Protein AF-A0A081ASE9-F1 (afdb_monomer_lite)

pLDDT: mean 80.37, std 9.43, range [52.44, 92.06]

Foldseek 3Di:
DPPDDPVVCVPPVNVVVPPDDDDDPVNVVVVVVVVQVVVVVVVPVVDPDDWDWDWDDDDPDIDIDTHDDDPVPD

Radius of gyration: 17.54 Å; chains: 1; bounding box: 34×22×46 Å

Organism: NCBI:txid1317066

Structure (mmCIF, N/CA/C/O backbone):
data_AF-A0A081ASE9-F1
#
_entry.id   AF-A0A081ASE9-F1
#
loop_
_atom_site.group_PDB
_atom_site.id
_atom_site.type_symbol
_atom_site.label_atom_id
_atom_site.label_alt_id
_atom_site.label_comp_id
_atom_site.label_asym_id
_atom_site.label_entity_id
_atom_site.label_seq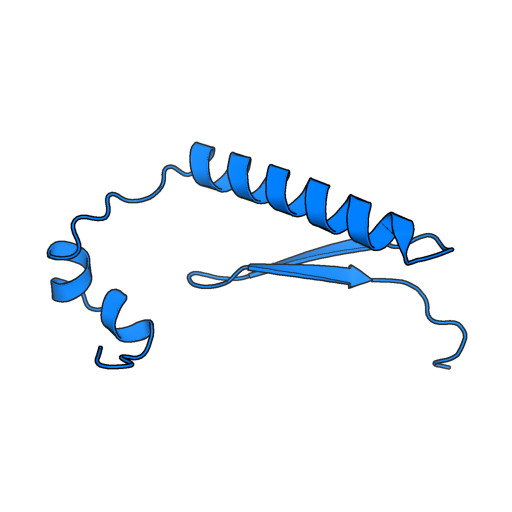_id
_atom_site.pdbx_PDB_ins_code
_atom_site.Cartn_x
_atom_site.Cartn_y
_atom_site.Cartn_z
_atom_site.occupancy
_atom_site.B_iso_or_equiv
_atom_site.auth_seq_id
_atom_site.auth_comp_id
_atom_site.auth_asym_id
_atom_site.auth_atom_id
_atom_site.pdbx_PDB_model_num
ATOM 1 N N . MET A 1 1 ? -11.983 2.118 -29.076 1.00 52.44 1 MET A N 1
ATOM 2 C CA . MET A 1 1 ? -10.856 1.454 -28.387 1.00 52.44 1 MET A CA 1
ATOM 3 C C . MET A 1 1 ? -11.278 0.033 -28.095 1.00 52.44 1 MET A C 1
ATOM 5 O O . MET A 1 1 ? -12.267 -0.143 -27.390 1.00 52.44 1 MET A O 1
ATOM 9 N N . ASP A 1 2 ? -10.578 -0.953 -28.649 1.00 68.44 2 ASP A N 1
ATOM 10 C CA . ASP A 1 2 ? -10.818 -2.354 -28.307 1.00 68.44 2 ASP A CA 1
ATOM 11 C C . ASP A 1 2 ? -10.506 -2.580 -26.826 1.00 68.44 2 ASP A C 1
ATOM 13 O O . ASP A 1 2 ? -9.416 -2.256 -26.349 1.00 68.44 2 ASP A O 1
ATOM 17 N N . ARG A 1 3 ? -11.482 -3.106 -26.078 1.00 72.25 3 ARG A N 1
ATOM 18 C CA . ARG A 1 3 ? -11.333 -3.455 -24.657 1.00 72.25 3 ARG A CA 1
ATOM 19 C C . ARG A 1 3 ? -10.557 -4.764 -24.536 1.00 72.25 3 ARG A C 1
ATOM 21 O O . ARG A 1 3 ? -11.118 -5.801 -24.193 1.00 72.25 3 ARG A O 1
ATOM 28 N N . MET A 1 4 ? -9.274 -4.727 -24.882 1.00 79.56 4 MET A N 1
ATOM 29 C CA . MET A 1 4 ? -8.410 -5.892 -24.749 1.00 79.56 4 MET A CA 1
ATOM 30 C C . MET A 1 4 ? -8.137 -6.197 -23.270 1.00 79.56 4 MET A C 1
ATOM 32 O O . MET A 1 4 ? -7.979 -5.272 -22.469 1.00 79.56 4 MET A O 1
ATOM 36 N N . PRO A 1 5 ? -8.079 -7.485 -22.889 1.00 79.06 5 PRO A N 1
ATOM 37 C CA . PRO A 1 5 ? -7.736 -7.873 -21.528 1.00 79.06 5 PRO A CA 1
ATOM 38 C C . PRO A 1 5 ? -6.310 -7.420 -21.187 1.00 79.06 5 PRO A C 1
ATOM 40 O O . PRO A 1 5 ? -5.444 -7.382 -22.057 1.00 79.06 5 PRO A O 1
ATOM 43 N N . VAL A 1 6 ? -6.039 -7.129 -19.911 1.00 66.62 6 VAL A N 1
ATOM 44 C CA . VAL A 1 6 ? -4.712 -6.676 -19.432 1.00 66.62 6 VAL A CA 1
ATOM 45 C C . VAL A 1 6 ? -3.596 -7.672 -19.780 1.00 66.62 6 VAL A C 1
ATOM 47 O O . VAL A 1 6 ? -2.483 -7.260 -20.102 1.00 66.62 6 VAL A O 1
ATOM 50 N N . SER A 1 7 ? -3.921 -8.967 -19.844 1.00 76.44 7 SER A N 1
ATOM 51 C CA . SER A 1 7 ? -3.012 -10.033 -20.291 1.00 76.44 7 SER A CA 1
ATOM 52 C C . SER A 1 7 ? -2.482 -9.841 -21.718 1.00 76.44 7 SER A C 1
ATOM 54 O O . SER A 1 7 ? -1.467 -10.424 -22.099 1.00 76.44 7 SER A O 1
ATOM 56 N N . PHE A 1 8 ? -3.124 -8.996 -22.525 1.00 79.94 8 PHE A N 1
ATOM 57 C CA . PHE A 1 8 ? -2.606 -8.590 -23.825 1.00 79.94 8 PHE A CA 1
ATOM 58 C C . PHE A 1 8 ? -1.274 -7.839 -23.696 1.00 79.94 8 PHE A C 1
ATOM 60 O O . PHE A 1 8 ? -0.342 -8.133 -24.444 1.00 79.94 8 PHE A O 1
ATOM 67 N N . CYS A 1 9 ? -1.154 -6.937 -22.716 1.00 70.25 9 CYS A N 1
ATOM 68 C CA . CYS A 1 9 ? 0.064 -6.165 -22.447 1.00 70.25 9 CYS A CA 1
ATOM 69 C C . CYS A 1 9 ? 1.225 -7.036 -21.942 1.00 70.25 9 CYS A C 1
ATOM 71 O O . CYS A 1 9 ? 2.387 -6.651 -22.059 1.00 70.25 9 CYS A O 1
ATOM 73 N N . GLU A 1 10 ? 0.925 -8.221 -21.406 1.00 73.06 10 GLU A N 1
ATOM 74 C CA . GLU A 1 10 ? 1.927 -9.181 -20.932 1.00 73.06 10 GLU A CA 1
ATOM 75 C C . GLU A 1 10 ? 2.593 -9.969 -22.066 1.00 73.06 10 GLU A C 1
ATOM 77 O O . GLU A 1 10 ? 3.677 -10.529 -21.873 1.00 73.06 10 GLU A O 1
ATOM 82 N N . ARG A 1 11 ? 1.983 -10.014 -23.260 1.00 83.69 11 ARG A N 1
ATOM 83 C CA . ARG A 1 11 ? 2.542 -10.736 -24.411 1.00 83.69 11 ARG A CA 1
ATOM 84 C C . ARG A 1 11 ? 3.919 -10.160 -24.764 1.00 83.69 11 ARG A C 1
ATOM 86 O O . ARG A 1 11 ? 4.022 -8.944 -24.918 1.00 83.69 11 ARG A O 1
ATOM 93 N N . PRO A 1 12 ? 4.960 -10.984 -24.994 1.00 78.88 12 PRO A N 1
ATOM 94 C CA . PRO A 1 12 ? 6.327 -10.496 -25.203 1.00 78.88 12 PRO A CA 1
ATOM 95 C C . PRO A 1 12 ? 6.457 -9.436 -26.302 1.00 78.88 12 PRO A C 1
ATOM 97 O O . PRO A 1 12 ? 7.150 -8.441 -26.119 1.00 78.88 12 PRO A O 1
ATOM 100 N N . LEU A 1 13 ? 5.750 -9.617 -27.423 1.00 80.75 13 LEU A N 1
ATOM 101 C CA . LEU A 1 13 ? 5.745 -8.659 -28.533 1.00 80.75 13 LEU A CA 1
ATOM 102 C C . LEU A 1 13 ? 5.022 -7.358 -28.175 1.00 80.75 13 LEU A C 1
ATOM 104 O O . LEU A 1 13 ? 5.491 -6.284 -28.532 1.00 80.75 13 LEU A O 1
ATOM 108 N N . VAL A 1 14 ? 3.911 -7.439 -27.441 1.00 79.69 14 VAL A N 1
ATOM 109 C CA . VAL A 1 14 ? 3.169 -6.254 -26.996 1.00 79.69 14 VAL A CA 1
ATOM 110 C C . VAL A 1 14 ? 3.985 -5.494 -25.964 1.00 79.69 14 VAL A C 1
ATOM 112 O O . VAL A 1 14 ? 4.122 -4.290 -26.100 1.00 79.69 14 VAL A O 1
ATOM 115 N N . ARG A 1 15 ? 4.618 -6.178 -25.006 1.00 73.25 15 ARG A N 1
ATOM 116 C CA . ARG A 1 15 ? 5.501 -5.550 -24.016 1.00 73.25 15 ARG A CA 1
ATOM 117 C C . ARG A 1 15 ? 6.735 -4.909 -24.650 1.00 73.25 15 ARG A C 1
ATOM 119 O O . ARG A 1 15 ? 7.156 -3.854 -24.208 1.00 73.25 15 ARG A O 1
ATOM 126 N N . LYS A 1 16 ? 7.307 -5.537 -25.682 1.00 72.44 16 LYS A N 1
ATOM 127 C CA . LYS A 1 16 ? 8.456 -5.001 -26.430 1.00 72.44 16 LYS A CA 1
ATOM 128 C C . LYS A 1 16 ? 8.084 -3.774 -27.275 1.00 72.44 16 LYS A C 1
ATOM 130 O O . LYS A 1 16 ? 8.927 -2.911 -27.486 1.00 72.44 16 LYS A O 1
ATOM 135 N N . ASN A 1 17 ? 6.843 -3.711 -27.760 1.00 71.75 17 ASN A N 1
ATOM 136 C CA . ASN A 1 17 ? 6.353 -2.633 -28.625 1.00 71.75 17 ASN A CA 1
ATOM 137 C C . ASN A 1 17 ? 5.608 -1.529 -27.858 1.00 71.75 17 ASN A C 1
ATOM 139 O O . ASN A 1 17 ? 5.509 -0.398 -28.334 1.00 71.75 17 ASN A O 1
ATOM 143 N N . ALA A 1 18 ? 5.096 -1.837 -26.668 1.00 68.56 18 ALA A N 1
ATOM 144 C CA . ALA A 1 18 ? 4.689 -0.857 -25.685 1.00 68.56 18 ALA A CA 1
ATOM 145 C C . ALA A 1 18 ? 5.971 -0.158 -25.238 1.00 68.56 18 ALA A C 1
ATOM 147 O O . ALA A 1 18 ? 6.818 -0.761 -24.591 1.00 68.56 18 ALA A O 1
ATOM 148 N N . LYS A 1 19 ? 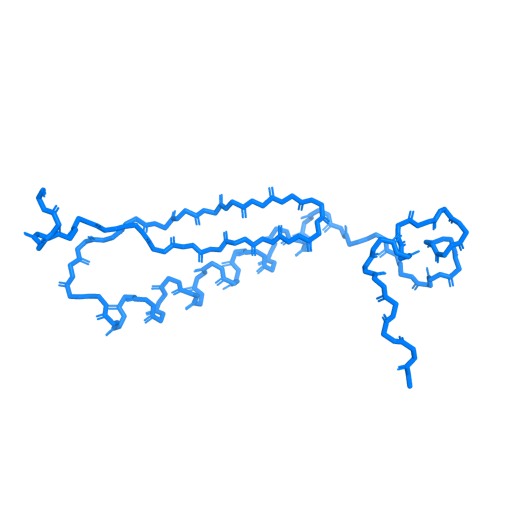6.136 1.110 -25.618 1.00 60.38 19 LYS A N 1
ATOM 149 C CA . LYS A 1 19 ? 7.277 1.967 -25.248 1.00 60.38 19 LYS A CA 1
ATOM 150 C C . LYS A 1 19 ? 7.269 2.324 -23.751 1.00 60.38 19 LYS A C 1
ATOM 152 O O . LYS A 1 19 ? 7.449 3.479 -23.380 1.00 60.38 19 LYS A O 1
ATOM 157 N N . MET A 1 20 ? 6.955 1.361 -22.895 1.00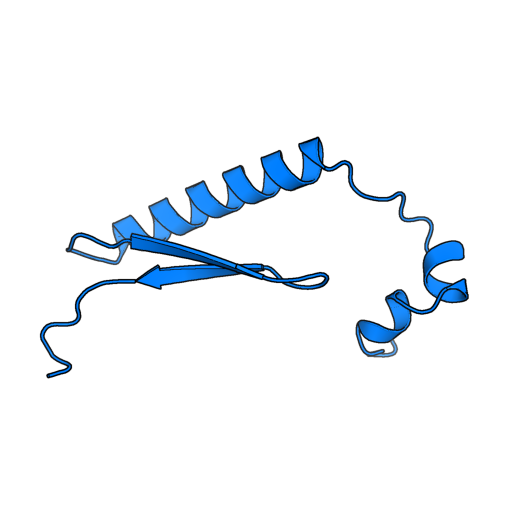 63.38 20 MET A N 1
ATOM 158 C CA . MET A 1 20 ? 6.887 1.512 -21.456 1.00 63.38 20 MET A CA 1
ATOM 159 C C . MET A 1 20 ? 8.140 0.882 -20.872 1.00 63.38 20 MET A C 1
ATOM 161 O O . MET A 1 20 ? 8.229 -0.337 -20.733 1.00 63.38 20 MET A O 1
ATOM 165 N N . GLU A 1 21 ? 9.107 1.731 -20.543 1.00 63.06 21 GLU A N 1
ATOM 166 C CA . GLU A 1 21 ? 10.239 1.322 -19.723 1.00 63.06 21 GLU A CA 1
ATOM 167 C C . GLU A 1 21 ? 9.732 0.708 -18.407 1.00 63.06 21 GLU A C 1
ATOM 169 O O . GLU A 1 21 ? 8.722 1.175 -17.856 1.00 63.06 21 GLU A O 1
ATOM 174 N N . PRO A 1 22 ? 10.395 -0.336 -17.881 1.00 68.31 22 PRO A N 1
ATOM 175 C CA . PRO A 1 22 ? 10.061 -0.873 -16.573 1.00 68.31 22 PRO A CA 1
ATOM 176 C C . PRO A 1 22 ? 10.107 0.245 -15.530 1.00 68.31 22 PRO A C 1
ATOM 178 O O . PRO A 1 22 ? 11.089 0.984 -15.436 1.00 68.31 22 PRO A O 1
ATOM 181 N N . ILE A 1 23 ? 9.056 0.366 -14.718 1.00 72.56 23 ILE A N 1
ATOM 182 C CA . ILE A 1 23 ? 9.094 1.272 -13.572 1.00 72.56 23 ILE A CA 1
ATOM 183 C C . ILE A 1 23 ? 10.229 0.832 -12.643 1.00 72.56 23 ILE A C 1
ATOM 185 O O . ILE A 1 23 ? 10.363 -0.352 -12.325 1.00 72.56 23 ILE A O 1
ATOM 189 N N . SER A 1 24 ? 11.062 1.778 -12.208 1.00 82.12 24 SER A N 1
ATOM 190 C CA . SER A 1 24 ? 12.116 1.448 -11.253 1.00 82.12 24 SER A CA 1
ATOM 191 C C . SER A 1 24 ? 11.490 0.975 -9.937 1.00 82.12 24 SER A C 1
ATOM 193 O O . SER A 1 24 ? 10.453 1.494 -9.511 1.00 82.12 24 SER A O 1
ATOM 195 N N . ALA A 1 25 ? 12.131 0.018 -9.263 1.00 83.44 25 ALA A N 1
ATOM 196 C CA . ALA A 1 25 ? 11.657 -0.472 -7.969 1.00 83.44 25 ALA A CA 1
ATOM 197 C C . ALA A 1 25 ? 11.524 0.667 -6.939 1.00 83.44 25 ALA A C 1
ATOM 199 O O . ALA A 1 25 ? 10.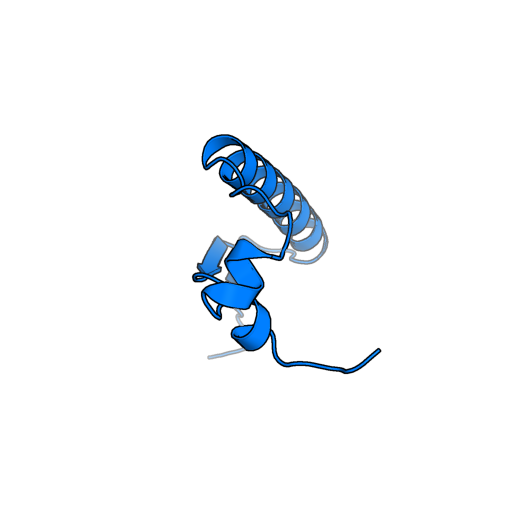544 0.717 -6.201 1.00 83.44 25 ALA A O 1
ATOM 200 N N . ALA A 1 26 ? 12.454 1.629 -6.952 1.00 85.44 26 ALA A N 1
ATOM 201 C CA . ALA A 1 26 ? 12.421 2.803 -6.081 1.00 85.44 26 ALA A CA 1
ATOM 202 C C . ALA A 1 26 ? 11.213 3.709 -6.372 1.00 85.44 26 ALA A C 1
ATOM 204 O O . ALA A 1 26 ? 10.525 4.163 -5.456 1.00 85.44 26 ALA A O 1
ATOM 205 N N . THR A 1 27 ? 10.918 3.947 -7.653 1.00 83.69 27 THR A N 1
ATOM 206 C CA . THR A 1 27 ? 9.745 4.721 -8.074 1.00 83.69 27 THR A CA 1
ATOM 207 C C . THR A 1 27 ? 8.458 4.005 -7.673 1.00 83.69 27 THR A C 1
ATOM 209 O O . THR A 1 27 ? 7.574 4.630 -7.089 1.00 83.69 27 THR A O 1
ATOM 212 N N . LEU A 1 28 ? 8.368 2.695 -7.916 1.00 84.62 28 LEU A N 1
ATOM 213 C CA . LEU A 1 28 ? 7.219 1.883 -7.517 1.00 84.62 28 LEU A CA 1
ATOM 214 C C . LEU A 1 28 ? 6.995 1.942 -6.000 1.00 84.62 28 LEU A C 1
ATOM 216 O O . LEU A 1 28 ? 5.886 2.230 -5.557 1.00 84.62 28 LEU A O 1
ATOM 220 N N . GLN A 1 29 ? 8.049 1.754 -5.205 1.00 86.75 29 GLN A N 1
ATOM 221 C CA . GLN A 1 29 ? 7.978 1.817 -3.745 1.00 86.75 29 GLN A CA 1
ATOM 222 C C . GLN A 1 29 ? 7.515 3.193 -3.247 1.00 86.75 29 GLN A C 1
ATOM 224 O O . GLN A 1 29 ? 6.653 3.267 -2.369 1.00 86.75 29 GLN A O 1
ATOM 229 N N . LYS A 1 30 ? 8.027 4.284 -3.837 1.00 90.44 30 LYS A N 1
ATOM 230 C CA . LYS A 1 30 ? 7.592 5.651 -3.515 1.00 90.44 30 LYS A CA 1
ATOM 231 C C . LYS A 1 30 ? 6.091 5.826 -3.743 1.00 90.44 30 LYS A C 1
ATOM 233 O O . LYS A 1 30 ? 5.397 6.325 -2.860 1.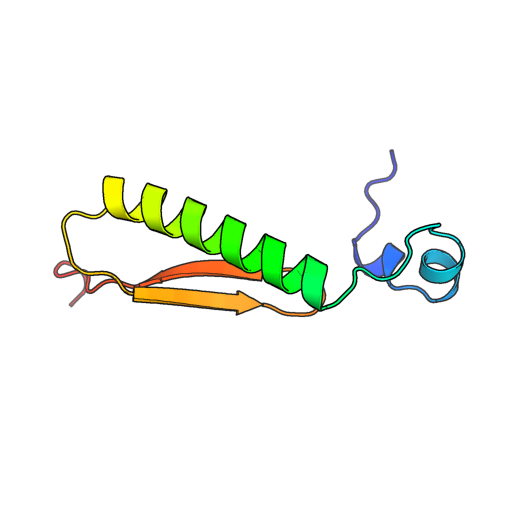00 90.44 30 LYS A O 1
ATOM 238 N N . TYR A 1 31 ? 5.582 5.411 -4.902 1.00 88.56 31 TYR A N 1
ATOM 239 C CA . TYR A 1 31 ? 4.159 5.561 -5.210 1.00 88.56 31 TYR A CA 1
ATOM 240 C C . TYR A 1 31 ? 3.271 4.646 -4.363 1.00 88.56 31 TYR A C 1
ATOM 242 O O . TYR A 1 31 ? 2.214 5.094 -3.926 1.00 88.56 31 TYR A O 1
ATOM 250 N N . ILE A 1 32 ? 3.711 3.420 -4.054 1.00 88.62 32 ILE A N 1
ATOM 251 C CA . ILE A 1 32 ? 3.005 2.536 -3.114 1.00 88.62 32 ILE A CA 1
ATOM 252 C C . ILE A 1 32 ? 2.898 3.197 -1.738 1.00 88.62 32 ILE A C 1
ATOM 254 O O . ILE A 1 32 ? 1.826 3.189 -1.142 1.00 88.62 32 ILE A O 1
ATOM 258 N N . HIS A 1 33 ? 3.975 3.811 -1.244 1.00 90.19 33 HIS A N 1
ATOM 259 C CA . HIS A 1 33 ? 3.966 4.490 0.050 1.00 90.19 33 HIS A CA 1
ATOM 260 C C . HIS A 1 33 ? 3.032 5.712 0.077 1.00 90.19 33 HIS A C 1
ATOM 262 O O . HIS A 1 33 ? 2.296 5.910 1.046 1.00 90.19 33 HIS A O 1
ATOM 268 N N . ILE A 1 34 ? 3.021 6.510 -0.996 1.00 92.06 34 ILE A N 1
ATOM 269 C CA . ILE A 1 34 ? 2.098 7.647 -1.133 1.00 92.06 34 ILE A CA 1
ATOM 270 C C . ILE A 1 34 ? 0.647 7.153 -1.145 1.00 92.06 34 ILE A C 1
ATOM 272 O O . ILE A 1 34 ? -0.181 7.672 -0.398 1.00 92.06 34 ILE A O 1
ATOM 276 N N . LEU A 1 35 ? 0.352 6.125 -1.947 1.00 90.12 35 LEU A N 1
ATOM 277 C CA . LEU A 1 35 ? -0.985 5.542 -2.045 1.00 90.12 35 LEU A CA 1
ATOM 278 C C . LEU A 1 35 ? -1.442 4.969 -0.698 1.00 90.12 35 LEU A C 1
ATOM 280 O O . LEU A 1 35 ? -2.559 5.232 -0.266 1.00 90.12 35 LEU A O 1
ATOM 284 N N . TYR A 1 36 ? -0.558 4.240 -0.014 1.00 90.25 36 TYR A N 1
ATOM 285 C CA . TYR A 1 36 ? -0.799 3.722 1.330 1.00 90.25 36 TYR A CA 1
ATOM 286 C C . TYR A 1 36 ? -1.170 4.834 2.311 1.00 90.25 36 TYR A C 1
ATOM 288 O O . TYR A 1 36 ? -2.161 4.711 3.024 1.00 90.25 36 TYR A O 1
ATOM 296 N N . THR A 1 37 ? -0.400 5.923 2.327 1.00 91.50 37 THR A N 1
ATOM 297 C CA . THR A 1 37 ? -0.624 7.046 3.248 1.00 91.50 37 THR A CA 1
ATOM 298 C C . THR A 1 37 ? -1.974 7.702 2.983 1.00 91.50 37 THR A C 1
ATOM 300 O O . THR A 1 37 ? -2.767 7.862 3.904 1.00 91.50 37 THR A O 1
ATOM 303 N N . TYR A 1 38 ? -2.273 7.984 1.712 1.00 91.44 38 TYR A N 1
ATOM 304 C CA . TYR A 1 38 ? -3.549 8.564 1.301 1.00 91.44 38 TYR A CA 1
ATOM 305 C C . TYR A 1 38 ? -4.747 7.695 1.710 1.00 91.44 38 TYR A C 1
ATOM 307 O O . TYR A 1 38 ? -5.692 8.186 2.323 1.00 91.44 38 TYR A O 1
ATOM 315 N N . VAL A 1 39 ? -4.692 6.393 1.410 1.00 89.56 39 VAL A N 1
ATOM 316 C CA . VAL A 1 39 ? -5.778 5.453 1.724 1.00 89.56 39 VAL A CA 1
ATOM 317 C C . VAL A 1 39 ? -5.943 5.286 3.233 1.00 89.56 39 VAL A C 1
ATOM 319 O O . VAL A 1 39 ? -7.066 5.309 3.726 1.00 89.56 39 VAL A O 1
ATOM 322 N N . ARG A 1 40 ? -4.842 5.161 3.985 1.00 89.94 40 ARG A N 1
ATOM 323 C CA . ARG A 1 40 ? -4.880 5.082 5.451 1.00 89.94 40 ARG A CA 1
ATOM 324 C C . ARG A 1 40 ? -5.567 6.306 6.053 1.00 89.94 40 ARG A C 1
ATOM 326 O O . ARG A 1 40 ? -6.386 6.139 6.950 1.00 89.94 40 ARG A O 1
ATOM 333 N N . ASP A 1 41 ? -5.232 7.503 5.584 1.00 91.50 41 ASP A N 1
ATOM 334 C CA . ASP A 1 41 ? -5.768 8.742 6.147 1.00 91.50 41 ASP A CA 1
ATOM 335 C C . ASP A 1 41 ? -7.266 8.899 5.823 1.00 91.50 41 ASP A C 1
ATOM 337 O O . ASP A 1 41 ? -8.048 9.218 6.716 1.00 91.50 41 ASP A O 1
ATOM 341 N N . ASP A 1 42 ? -7.700 8.570 4.600 1.00 91.31 42 ASP A N 1
ATOM 342 C CA . ASP A 1 42 ? -9.130 8.543 4.235 1.00 91.31 42 ASP A CA 1
ATOM 343 C C . ASP A 1 42 ? -9.925 7.514 5.060 1.00 91.31 42 ASP A C 1
ATOM 345 O O . ASP A 1 42 ? -11.037 7.781 5.519 1.00 91.31 42 ASP A O 1
ATOM 349 N N . ILE A 1 43 ? -9.337 6.343 5.304 1.00 88.88 43 ILE A N 1
ATOM 350 C CA . ILE A 1 43 ? -9.922 5.300 6.150 1.00 88.88 43 ILE A CA 1
ATOM 351 C C . ILE A 1 43 ? -10.004 5.761 7.609 1.00 88.88 43 ILE A C 1
ATOM 353 O O . ILE A 1 43 ? -11.032 5.549 8.252 1.00 88.88 43 ILE A O 1
ATOM 357 N N . ALA A 1 44 ? -8.966 6.421 8.128 1.00 88.56 44 ALA A N 1
ATOM 358 C CA . ALA A 1 44 ? -8.937 6.938 9.497 1.00 88.56 44 ALA A CA 1
ATOM 359 C C . ALA A 1 44 ? -10.017 7.997 9.755 1.00 88.56 44 ALA A C 1
ATOM 361 O O . ALA A 1 44 ? -10.506 8.108 10.875 1.00 88.56 44 ALA A O 1
ATOM 362 N N . LEU A 1 45 ? -10.418 8.750 8.727 1.00 90.06 45 LEU A N 1
ATOM 363 C CA . LEU A 1 45 ? -11.533 9.696 8.825 1.00 90.06 45 LEU A CA 1
ATOM 364 C C . LEU A 1 45 ? -12.901 9.001 8.915 1.00 90.06 45 LEU A C 1
ATOM 366 O O . LEU A 1 45 ? -13.858 9.600 9.404 1.00 90.06 45 LEU A O 1
ATOM 370 N N . LYS A 1 46 ? -13.012 7.757 8.435 1.00 88.50 46 LYS A N 1
ATOM 371 C CA . LYS A 1 46 ? -14.275 7.004 8.351 1.00 88.50 46 LYS A CA 1
ATOM 372 C C . LYS A 1 46 ? -14.440 5.988 9.479 1.00 88.50 46 LYS A C 1
ATOM 374 O O . LYS A 1 46 ? -15.556 5.772 9.945 1.00 88.50 46 LYS A O 1
ATOM 379 N N . LEU A 1 47 ? -13.354 5.351 9.911 1.00 83.50 47 LEU A N 1
ATOM 380 C CA . LEU A 1 47 ? -13.366 4.365 10.989 1.00 83.50 47 LEU A CA 1
ATOM 381 C C . LEU A 1 47 ? -13.135 5.047 12.339 1.00 83.50 47 LEU A C 1
ATOM 383 O O . LEU A 1 47 ? -12.098 5.655 12.573 1.00 83.50 47 LEU A O 1
ATOM 387 N N . SER A 1 48 ? -14.075 4.880 13.270 1.00 68.00 48 SER A N 1
ATOM 388 C CA . SER A 1 48 ? -13.993 5.445 14.626 1.00 68.00 48 SER A CA 1
ATOM 389 C C . SER A 1 48 ? -13.093 4.650 15.591 1.00 68.00 48 SER A C 1
ATOM 391 O O . SER A 1 48 ? -12.942 5.037 16.750 1.00 68.00 48 SER A O 1
ATOM 393 N N . LYS A 1 49 ? -12.503 3.530 15.145 1.00 75.19 49 LYS A N 1
ATOM 394 C CA . LYS A 1 49 ? -11.734 2.568 15.961 1.00 75.19 49 LYS A CA 1
ATOM 395 C C . LYS A 1 49 ? -10.327 2.315 15.410 1.00 75.19 49 LYS A C 1
ATOM 397 O O . LYS A 1 49 ? -10.004 2.692 14.289 1.00 75.19 49 LYS A O 1
ATOM 402 N N . LYS A 1 50 ? -9.496 1.616 16.199 1.00 84.12 50 LYS A N 1
ATOM 403 C CA . LYS A 1 50 ? -8.209 1.063 15.746 1.00 84.12 50 LYS A CA 1
ATOM 404 C C . LYS A 1 50 ? -8.439 0.117 14.565 1.00 84.12 50 LYS A C 1
ATOM 406 O O . LYS A 1 50 ? -9.260 -0.790 14.658 1.00 84.12 50 LYS A O 1
ATOM 411 N N . PHE A 1 51 ? -7.679 0.316 13.497 1.00 89.25 51 PHE A N 1
ATOM 412 C CA . PHE A 1 51 ? -7.664 -0.544 12.322 1.00 89.25 51 PHE A CA 1
ATOM 413 C C . PHE A 1 51 ? -6.215 -0.832 11.919 1.00 89.25 51 PHE A C 1
ATOM 415 O O . PHE A 1 51 ? -5.317 -0.015 12.131 1.00 89.25 51 PHE A O 1
ATOM 422 N N . GLY A 1 52 ? -5.988 -2.008 11.351 1.00 87.19 52 GLY A N 1
ATOM 423 C CA . GLY A 1 52 ? -4.795 -2.335 10.588 1.00 87.19 52 GLY A CA 1
ATOM 424 C C . GLY A 1 52 ? -5.004 -2.028 9.108 1.00 87.19 52 GLY A C 1
ATOM 425 O O . GLY A 1 52 ? -6.132 -1.954 8.622 1.00 87.19 52 GLY A O 1
ATOM 426 N N . VAL A 1 53 ? -3.907 -1.876 8.374 1.00 88.50 53 VAL A N 1
ATOM 427 C CA . VAL A 1 53 ? -3.932 -1.770 6.913 1.00 88.50 53 VAL A CA 1
ATOM 428 C C . VAL A 1 53 ? -3.149 -2.937 6.338 1.00 88.50 53 VAL A C 1
ATOM 430 O O . VAL A 1 53 ? -1.994 -3.152 6.705 1.00 88.50 53 VAL A O 1
ATOM 433 N N . VAL A 1 54 ? -3.775 -3.681 5.432 1.00 89.12 54 VAL A N 1
ATOM 434 C CA . VAL A 1 54 ? -3.149 -4.799 4.726 1.00 89.12 54 VAL A CA 1
ATOM 435 C C . VAL A 1 54 ? -2.902 -4.397 3.284 1.00 89.12 54 VAL A C 1
ATOM 437 O O . VAL A 1 54 ? -3.799 -3.909 2.595 1.00 89.12 54 VAL A O 1
ATOM 440 N N . LEU A 1 55 ? -1.671 -4.630 2.834 1.00 87.06 55 LEU A N 1
ATOM 441 C CA . LEU A 1 55 ? -1.278 -4.500 1.441 1.00 87.06 55 LEU A CA 1
ATOM 442 C C . LEU A 1 55 ? -1.135 -5.905 0.853 1.00 87.06 55 LEU A C 1
ATOM 444 O O . LEU A 1 55 ? -0.321 -6.699 1.321 1.00 87.06 55 LEU A O 1
ATOM 448 N N . SER A 1 56 ? -1.941 -6.215 -0.155 1.00 84.12 56 SER A N 1
ATOM 449 C CA . SER A 1 56 ? -1.911 -7.489 -0.876 1.00 84.12 56 SER A CA 1
ATOM 450 C C . SER A 1 56 ? -1.850 -7.208 -2.368 1.00 84.12 56 SER A C 1
ATOM 452 O O . SER A 1 56 ? -2.395 -6.213 -2.831 1.00 84.12 56 SER A O 1
ATOM 454 N N . GLY A 1 57 ? -1.177 -8.034 -3.155 1.00 81.12 57 GLY A N 1
ATOM 455 C CA . GLY A 1 57 ? -1.060 -7.753 -4.579 1.00 81.12 57 GLY A CA 1
ATOM 456 C C . GLY A 1 57 ? -0.132 -8.692 -5.317 1.00 81.12 57 GLY A C 1
ATOM 457 O O . GLY A 1 57 ? 0.516 -9.560 -4.735 1.00 81.12 57 GLY A O 1
ATOM 458 N N . GLY A 1 58 ? -0.083 -8.495 -6.629 1.00 73.94 58 GLY A N 1
ATOM 459 C CA . GLY A 1 58 ? 0.738 -9.275 -7.542 1.00 73.94 58 GLY A CA 1
ATOM 460 C C . GLY A 1 58 ? 1.236 -8.425 -8.703 1.00 73.94 58 GLY A C 1
ATOM 461 O O . GLY A 1 58 ? 1.380 -7.212 -8.601 1.00 73.94 58 GLY A O 1
ATOM 462 N N . ARG A 1 59 ? 1.487 -9.068 -9.844 1.00 68.06 59 ARG A N 1
ATOM 463 C CA . ARG A 1 59 ? 2.089 -8.410 -11.015 1.00 68.06 59 ARG A CA 1
ATOM 464 C C . ARG A 1 59 ? 1.239 -7.291 -11.634 1.00 68.06 59 ARG A C 1
ATOM 466 O O . ARG A 1 59 ? 1.798 -6.433 -12.307 1.00 68.06 59 ARG A O 1
ATOM 473 N N . HIS A 1 60 ? -0.079 -7.296 -11.422 1.00 72.19 60 HIS A N 1
ATOM 474 C CA . HIS A 1 60 ? -1.013 -6.427 -12.158 1.00 72.19 60 HIS A CA 1
ATOM 475 C C . HIS A 1 60 ? -1.915 -5.571 -11.277 1.00 72.19 60 HIS A C 1
ATOM 477 O O . HIS A 1 60 ? -2.557 -4.654 -11.779 1.00 72.19 60 HIS A O 1
ATOM 483 N N . PHE A 1 61 ? -1.983 -5.858 -9.981 1.00 76.56 61 PHE A N 1
ATOM 484 C CA . PHE A 1 61 ? -2.828 -5.114 -9.063 1.00 76.56 61 PHE A CA 1
ATOM 485 C C . PHE A 1 61 ? -2.215 -5.090 -7.672 1.00 76.56 61 PHE A C 1
ATOM 487 O O . PHE A 1 61 ? -1.487 -6.002 -7.271 1.00 76.56 61 PHE A O 1
ATOM 494 N N . ILE A 1 62 ? -2.568 -4.041 -6.942 1.00 82.00 62 ILE A N 1
ATOM 495 C CA . ILE A 1 62 ? -2.303 -3.884 -5.522 1.00 82.00 62 ILE A CA 1
ATOM 496 C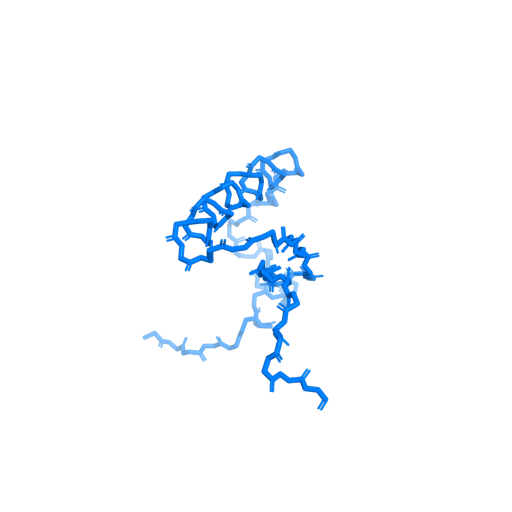 C . ILE A 1 62 ? -3.644 -3.539 -4.887 1.00 82.00 62 ILE A C 1
ATOM 498 O O . ILE A 1 62 ? -4.350 -2.647 -5.352 1.00 82.00 62 ILE A O 1
ATOM 502 N N . ALA A 1 63 ? -3.994 -4.271 -3.845 1.00 86.38 63 ALA A N 1
ATOM 503 C CA . ALA A 1 63 ? -5.123 -4.020 -2.982 1.00 86.38 63 ALA A CA 1
ATOM 504 C C . ALA A 1 63 ? -4.613 -3.477 -1.643 1.00 86.38 63 ALA A C 1
ATOM 506 O O . ALA A 1 63 ? -3.690 -4.029 -1.041 1.00 86.38 63 ALA A O 1
ATOM 507 N N . ILE A 1 64 ? -5.234 -2.391 -1.188 1.00 88.31 64 ILE A N 1
ATOM 508 C CA . ILE A 1 64 ? -5.013 -1.801 0.131 1.00 88.31 64 ILE A CA 1
ATOM 509 C C . ILE A 1 64 ? -6.347 -1.871 0.856 1.00 88.31 64 ILE A C 1
ATOM 511 O O . ILE A 1 64 ? -7.338 -1.329 0.371 1.00 88.31 64 ILE A O 1
ATOM 515 N N . MET A 1 65 ? -6.382 -2.579 1.979 1.00 87.19 65 MET A N 1
ATOM 516 C CA . MET A 1 65 ? -7.615 -2.851 2.714 1.00 87.19 65 MET A CA 1
ATOM 517 C C . MET A 1 65 ? -7.452 -2.446 4.176 1.00 87.19 65 MET A C 1
ATOM 519 O O . MET A 1 65 ? -6.398 -2.686 4.768 1.00 87.19 65 MET A O 1
ATOM 523 N N . ALA A 1 66 ? -8.498 -1.865 4.764 1.00 88.94 66 ALA A N 1
ATOM 524 C CA . ALA A 1 66 ? -8.606 -1.772 6.215 1.00 88.94 66 ALA A CA 1
ATOM 525 C C . ALA A 1 66 ? -9.015 -3.122 6.789 1.00 88.94 66 ALA A C 1
ATOM 527 O O . ALA A 1 66 ? -9.914 -3.779 6.265 1.00 88.94 66 ALA A O 1
ATOM 528 N N . VAL A 1 67 ? -8.394 -3.488 7.900 1.00 88.56 67 VAL A N 1
ATOM 529 C CA . VAL A 1 67 ? -8.805 -4.611 8.735 1.00 88.56 67 VAL A CA 1
ATOM 530 C C . VAL A 1 67 ? -9.114 -4.051 10.110 1.00 88.56 67 VAL A C 1
ATOM 532 O O . VAL A 1 67 ? -8.280 -3.381 10.712 1.00 88.56 67 VAL A O 1
ATOM 535 N N . PHE A 1 68 ? -10.316 -4.286 10.601 1.00 86.12 68 PHE A N 1
ATOM 536 C CA . PHE A 1 68 ? -10.750 -3.826 11.910 1.00 86.12 68 PHE A CA 1
ATOM 537 C C . PHE A 1 68 ? -11.685 -4.868 12.508 1.00 86.12 68 PHE A C 1
ATOM 539 O O . PHE A 1 68 ? -12.366 -5.582 11.775 1.00 86.12 68 PHE A O 1
ATOM 546 N N . ASP A 1 69 ? -11.712 -4.940 13.834 1.00 84.44 69 ASP A N 1
ATOM 547 C CA . ASP A 1 69 ? -12.657 -5.803 14.530 1.00 84.44 69 ASP A CA 1
ATOM 548 C C . ASP A 1 69 ? -14.053 -5.189 14.433 1.00 84.44 69 ASP A C 1
ATOM 550 O O . ASP A 1 69 ? -14.328 -4.120 15.000 1.00 84.44 69 ASP A O 1
ATOM 554 N N . ASP A 1 70 ? -14.933 -5.865 13.699 1.00 79.12 70 ASP A N 1
ATOM 555 C CA . ASP A 1 70 ? -16.346 -5.527 13.650 1.00 79.12 70 ASP A CA 1
ATOM 556 C C . ASP A 1 70 ? -17.070 -6.212 14.820 1.00 79.12 70 ASP A C 1
ATOM 558 O O . ASP A 1 70 ? -17.251 -7.428 14.803 1.00 79.12 70 ASP A O 1
ATOM 562 N N . PRO A 1 71 ? -17.510 -5.463 15.849 1.00 74.38 71 PRO A N 1
ATOM 563 C CA . PRO A 1 71 ? -18.204 -6.046 16.995 1.00 74.38 71 PRO A CA 1
ATOM 564 C C . PRO A 1 71 ? -19.585 -6.618 16.636 1.00 74.38 71 PRO A C 1
ATOM 566 O O . PRO A 1 71 ? -20.216 -7.229 17.493 1.00 74.38 71 PRO A O 1
ATOM 569 N N . THR A 1 72 ? -20.090 -6.369 15.424 1.00 77.12 72 THR A N 1
ATOM 570 C CA . THR A 1 72 ? -21.404 -6.846 14.968 1.00 77.12 72 THR A CA 1
ATOM 571 C C . THR A 1 72 ? -21.344 -8.204 14.273 1.00 77.12 72 THR A C 1
ATOM 573 O O . THR A 1 72 ? -22.375 -8.858 14.130 1.00 77.12 72 THR A O 1
ATOM 576 N N . VAL A 1 73 ? -20.148 -8.652 13.884 1.00 70.44 73 VAL A N 1
ATOM 577 C CA . VAL A 1 73 ? -19.915 -9.950 13.249 1.00 70.44 73 VAL A CA 1
ATOM 578 C C . VAL A 1 73 ? -19.303 -10.869 14.308 1.00 70.44 73 VAL A C 1
ATOM 580 O O . VAL A 1 73 ? -18.093 -10.871 14.512 1.00 70.44 73 VAL A O 1
ATOM 583 N N . SER A 1 74 ? -20.165 -11.574 15.049 1.00 54.44 74 SER A N 1
ATOM 584 C CA . SER A 1 74 ? -19.788 -12.632 16.008 1.00 54.44 74 SER A CA 1
ATOM 585 C C . SER A 1 74 ? -19.901 -14.014 15.382 1.00 54.44 74 SER A C 1
ATOM 587 O O . SER A 1 74 ? -20.873 -14.224 14.622 1.00 54.44 74 SER A O 1
#

Sequence (74 aa):
MDRMPVSFCERPLVRKNAKMEPISAATLQKYIHILYTYVRDDIALKLSKKFGVVLSGGRHFIAIMAVFDDPTVS

Secondary structure (DSSP, 8-state):
-----THHHHSHHHHHHS--PPPPHHHHHHHHHHHHHHHHHHHHHH-SS--EEEEEE-SS-EEEEEE---TT--